Protein AF-A0A8S8YHM2-F1 (afdb_monomer_lite)

Structure (mmCIF, N/CA/C/O backbone):
data_AF-A0A8S8YHM2-F1
#
_entry.id   AF-A0A8S8YHM2-F1
#
loop_
_atom_site.group_PDB
_atom_site.id
_atom_site.type_symbol
_atom_site.label_atom_id
_atom_site.label_alt_id
_atom_site.label_comp_id
_atom_site.label_asym_id
_atom_site.label_entity_id
_atom_site.label_seq_id
_atom_site.pdbx_PDB_ins_code
_atom_site.Cartn_x
_atom_site.Cartn_y
_atom_site.Cartn_z
_atom_site.occupancy
_atom_site.B_iso_or_equiv
_atom_site.auth_seq_id
_atom_site.auth_comp_id
_atom_site.auth_asym_id
_atom_site.auth_atom_id
_atom_site.pdbx_PDB_model_num
ATOM 1 N N . MET A 1 1 ? -0.097 -3.665 17.069 1.00 86.00 1 MET A N 1
ATOM 2 C CA . MET A 1 1 ? -0.254 -2.218 17.354 1.00 86.00 1 MET A CA 1
ATOM 3 C C . MET A 1 1 ? -1.431 -1.996 18.306 1.00 86.00 1 MET A C 1
ATOM 5 O O . MET A 1 1 ? -2.368 -2.792 18.268 1.00 86.00 1 MET A O 1
ATOM 9 N N . ARG A 1 2 ? -1.401 -0.963 19.164 1.00 91.62 2 ARG A N 1
ATOM 10 C CA . ARG A 1 2 ? -2.527 -0.633 20.062 1.00 91.62 2 ARG A CA 1
ATOM 11 C C . ARG A 1 2 ? -3.674 0.010 19.282 1.00 91.62 2 ARG A C 1
ATOM 13 O O . ARG A 1 2 ? -3.443 0.889 18.454 1.00 91.62 2 ARG A O 1
ATOM 20 N N . HIS A 1 3 ? -4.895 -0.422 19.563 1.00 94.25 3 HIS A N 1
ATOM 21 C CA . HIS A 1 3 ? -6.119 0.131 19.001 1.00 94.25 3 HIS A CA 1
ATOM 22 C C . HIS A 1 3 ? -7.127 0.415 20.115 1.00 94.25 3 HIS A C 1
ATOM 24 O O . HIS A 1 3 ? -7.236 -0.356 21.065 1.00 94.25 3 HIS A O 1
ATOM 30 N N . LEU A 1 4 ? -7.895 1.489 19.970 1.00 95.25 4 LEU A N 1
ATOM 31 C CA . LEU A 1 4 ? -9.102 1.733 20.750 1.00 95.25 4 LEU A CA 1
ATOM 32 C C . LEU A 1 4 ? -10.276 1.033 20.074 1.00 95.25 4 LEU A C 1
ATOM 34 O O . LEU A 1 4 ? -10.593 1.347 18.927 1.00 95.25 4 LEU A O 1
ATOM 38 N N . SER A 1 5 ? -10.922 0.103 20.773 1.00 95.75 5 SER A N 1
ATOM 39 C CA . SER A 1 5 ? -12.189 -0.477 20.332 1.00 95.75 5 SER A CA 1
ATOM 40 C C . SER A 1 5 ? -13.314 0.449 20.764 1.00 95.75 5 SER A C 1
ATOM 42 O O . SER A 1 5 ? -13.529 0.640 21.959 1.00 95.75 5 SER A O 1
ATOM 44 N N . VAL A 1 6 ? -14.037 1.036 19.815 1.00 96.69 6 VAL A N 1
ATOM 45 C CA . VAL A 1 6 ? -15.061 2.059 20.073 1.00 96.69 6 VAL A CA 1
ATOM 46 C C . VAL A 1 6 ? -16.378 1.714 19.382 1.00 96.69 6 VAL A C 1
ATOM 48 O O . VAL A 1 6 ? -16.364 1.008 18.371 1.00 96.69 6 VAL A O 1
ATOM 51 N N . PRO A 1 7 ? -17.531 2.204 19.866 1.00 96.81 7 PRO A N 1
ATOM 52 C CA . PRO A 1 7 ? -18.792 2.056 19.151 1.00 96.81 7 PRO A CA 1
ATOM 53 C C . PRO A 1 7 ? -18.721 2.673 17.752 1.00 96.81 7 PRO A C 1
ATOM 55 O O . PRO A 1 7 ? -18.210 3.778 17.550 1.00 96.81 7 PRO A O 1
ATOM 58 N N . ARG A 1 8 ? -19.272 1.969 16.760 1.00 94.56 8 ARG A N 1
ATOM 59 C CA . ARG A 1 8 ? -19.199 2.385 15.351 1.00 94.56 8 ARG A CA 1
ATOM 60 C C . ARG A 1 8 ? -19.818 3.764 15.091 1.00 94.56 8 ARG A C 1
ATOM 62 O O . ARG A 1 8 ? -19.364 4.485 14.209 1.00 94.56 8 ARG A O 1
ATOM 69 N N . GLN A 1 9 ? -20.825 4.145 15.875 1.00 95.44 9 GLN A N 1
ATOM 70 C CA . GLN A 1 9 ? -21.495 5.447 15.771 1.00 95.44 9 GLN A CA 1
ATOM 71 C C . GLN A 1 9 ? -20.604 6.616 16.230 1.00 95.44 9 GLN A C 1
ATOM 73 O O . GLN A 1 9 ? -20.737 7.721 15.717 1.00 95.44 9 GLN A O 1
ATOM 78 N N . GLU A 1 10 ? -19.651 6.370 17.133 1.00 96.00 10 GLU A N 1
ATOM 79 C CA . GLU A 1 10 ? -18.775 7.397 17.722 1.00 96.00 10 GLU A CA 1
ATOM 80 C C . GLU A 1 10 ? -17.428 7.527 16.989 1.00 96.00 10 GLU A C 1
ATOM 82 O O . GLU A 1 10 ? -16.631 8.423 17.268 1.00 96.00 10 GLU A O 1
ATOM 87 N N . THR A 1 11 ? -17.162 6.654 16.011 1.00 94.75 11 THR A N 1
ATOM 88 C CA . THR A 1 11 ? -15.843 6.514 15.369 1.00 94.75 11 THR A CA 1
ATOM 89 C C . THR A 1 11 ? -15.300 7.833 14.807 1.00 94.75 11 THR A C 1
ATOM 91 O O . THR A 1 11 ? -14.130 8.147 15.009 1.00 94.75 11 THR A O 1
ATOM 94 N N . GLN A 1 12 ? -16.126 8.630 14.119 1.00 94.44 12 GLN A N 1
ATOM 95 C CA . GLN A 1 12 ? -15.680 9.892 13.501 1.00 94.44 12 GLN A CA 1
ATOM 96 C C . GLN A 1 12 ? -15.330 10.973 14.530 1.00 94.44 12 GLN A C 1
ATOM 98 O O . GLN A 1 12 ? -14.357 11.712 14.355 1.00 94.44 12 GLN A O 1
ATOM 103 N N . GLN A 1 13 ? -16.093 11.045 15.620 1.00 96.06 13 GLN A N 1
ATOM 104 C CA . GLN A 1 13 ? -15.834 11.982 16.709 1.00 96.06 13 GLN A CA 1
ATOM 105 C C . GLN A 1 13 ? -14.507 11.645 17.396 1.00 96.06 13 GLN A C 1
ATOM 107 O O . GLN A 1 13 ? -13.646 12.510 17.544 1.00 96.06 13 GLN A O 1
ATOM 112 N N . ILE A 1 14 ? -14.310 10.371 17.734 1.00 95.75 14 ILE A N 1
ATOM 113 C CA . ILE A 1 14 ? -13.102 9.890 18.411 1.00 95.75 14 ILE A CA 1
ATOM 114 C C . ILE A 1 14 ? -11.868 10.052 17.514 1.00 95.75 14 ILE A C 1
ATOM 116 O O . ILE A 1 14 ? -10.822 10.494 17.983 1.00 95.75 14 ILE A O 1
ATOM 120 N N . LEU A 1 15 ? -11.989 9.783 16.208 1.00 94.00 15 LEU A N 1
ATOM 121 C CA . LEU A 1 15 ? -10.921 10.061 15.240 1.00 94.00 15 LEU A CA 1
ATOM 122 C C . LEU A 1 15 ? -10.514 11.535 15.235 1.00 94.00 15 LEU A C 1
ATOM 124 O O . LEU A 1 15 ? -9.324 11.842 15.190 1.00 94.00 15 LEU A O 1
ATOM 128 N N . SER A 1 16 ? -11.490 12.442 15.271 1.00 93.00 16 SER A N 1
ATOM 129 C CA . SER A 1 16 ? -11.236 13.885 15.267 1.00 93.00 16 SER A CA 1
ATOM 130 C C . SER A 1 16 ? -10.482 14.317 16.524 1.00 93.00 16 SER A C 1
ATOM 132 O O . SER A 1 16 ? -9.521 15.080 16.428 1.00 93.00 16 SER A O 1
ATOM 134 N N . GLN A 1 17 ? -10.856 13.762 17.678 1.00 94.62 17 GLN A N 1
ATOM 135 C CA . GLN A 1 17 ? -10.179 14.013 18.945 1.00 94.62 17 GLN A CA 1
ATOM 136 C C . GLN A 1 17 ? -8.743 13.463 18.953 1.00 94.62 17 GLN A C 1
ATOM 138 O O . GLN A 1 17 ? -7.804 14.223 19.175 1.00 94.62 17 GLN A O 1
ATOM 143 N N . LEU A 1 18 ? -8.537 12.189 18.602 1.00 93.56 18 LEU A N 1
ATOM 144 C CA . LEU A 1 18 ? -7.193 11.592 18.542 1.00 93.56 18 LEU A CA 1
ATOM 145 C C . LEU A 1 18 ? -6.285 12.302 17.530 1.00 93.56 18 LEU A C 1
ATOM 147 O O . LEU A 1 18 ? -5.067 12.350 17.702 1.00 93.56 18 LEU A O 1
ATOM 151 N N . LYS A 1 19 ? -6.859 12.858 16.457 1.00 91.75 19 LYS A N 1
ATOM 152 C CA . LYS A 1 19 ? -6.119 13.675 15.493 1.00 91.75 19 LYS A CA 1
ATOM 153 C C . LYS A 1 19 ? -5.671 15.002 16.108 1.00 91.75 19 LYS A C 1
ATOM 155 O O . LYS A 1 19 ? -4.526 15.386 15.890 1.00 91.75 19 LYS A O 1
ATOM 160 N N . ALA A 1 20 ? -6.544 15.679 16.856 1.00 91.88 20 ALA A N 1
ATOM 161 C CA . ALA A 1 20 ? -6.216 16.922 17.558 1.00 91.88 20 ALA A CA 1
ATOM 162 C C . ALA A 1 20 ? -5.146 16.711 18.643 1.00 91.88 20 ALA A C 1
ATOM 164 O O . ALA A 1 20 ? -4.287 17.564 18.838 1.00 91.88 20 ALA A O 1
ATOM 165 N N . GLU A 1 21 ? -5.149 15.541 19.281 1.00 93.19 21 GLU A N 1
ATOM 166 C CA . GLU A 1 21 ? -4.162 15.121 20.286 1.00 93.19 21 GLU A CA 1
ATOM 167 C C . GLU A 1 21 ? -2.865 14.560 19.668 1.00 93.19 21 GLU A C 1
ATOM 169 O O . GLU A 1 21 ? -1.984 14.091 20.381 1.00 93.19 21 GLU A O 1
ATOM 174 N N . PHE A 1 22 ? -2.730 14.556 18.335 1.00 90.94 22 PHE A N 1
ATOM 175 C CA . PHE A 1 22 ? -1.614 13.928 17.609 1.00 90.94 22 PHE A CA 1
ATOM 176 C C . PHE A 1 22 ? -1.379 12.442 17.956 1.00 90.94 22 PHE A C 1
ATOM 178 O O . PHE A 1 22 ? -0.312 11.893 17.655 1.00 90.94 22 PHE A O 1
ATOM 185 N N . ALA A 1 23 ? -2.388 11.765 18.505 1.00 92.94 23 ALA A N 1
ATOM 186 C CA . ALA A 1 23 ? -2.345 10.392 19.001 1.00 92.94 23 ALA A CA 1
ATOM 187 C C . ALA A 1 23 ? -2.545 9.328 17.903 1.00 92.94 23 ALA A C 1
ATOM 189 O O . ALA A 1 23 ? -2.368 8.138 18.155 1.00 92.94 23 ALA A O 1
ATOM 190 N N . LEU A 1 24 ? -2.878 9.726 16.670 1.00 90.81 24 LEU A N 1
ATOM 191 C CA . LEU A 1 24 ? -3.002 8.809 15.529 1.00 90.81 24 LEU A CA 1
ATOM 192 C C . LEU A 1 24 ? -1.654 8.577 14.831 1.00 90.81 24 LEU A C 1
ATOM 194 O O . LEU A 1 24 ? -0.924 9.545 14.588 1.00 90.81 24 LEU A O 1
ATOM 198 N N . PRO A 1 25 ? -1.320 7.333 14.442 1.00 87.81 25 PRO A N 1
ATOM 199 C CA . PRO A 1 25 ? -0.157 7.062 13.599 1.00 87.81 25 PRO A CA 1
ATOM 200 C C . PRO A 1 25 ? -0.332 7.649 12.192 1.00 87.81 25 PRO A C 1
ATOM 202 O O . PRO A 1 25 ? -1.449 7.901 11.729 1.00 87.81 25 PRO A O 1
ATOM 205 N N . GLN A 1 26 ? 0.778 7.837 11.478 1.00 80.00 26 GLN A N 1
ATOM 206 C CA . GLN A 1 26 ? 0.723 8.255 10.079 1.00 80.00 26 GLN A CA 1
ATOM 207 C C . GLN A 1 26 ? -0.005 7.193 9.243 1.00 80.00 26 GLN A C 1
ATOM 209 O O . GLN A 1 26 ? 0.247 6.001 9.382 1.00 80.00 26 GLN A O 1
ATOM 214 N N . GLY A 1 27 ? -0.938 7.627 8.392 1.00 76.19 27 GLY A N 1
ATOM 215 C CA . GLY A 1 27 ? -1.708 6.712 7.547 1.00 76.19 27 GLY A CA 1
ATOM 216 C C . GLY A 1 27 ? -2.761 5.875 8.284 1.00 76.19 27 GLY A C 1
ATOM 217 O O . GLY A 1 27 ? -3.259 4.924 7.689 1.00 76.19 27 GLY A O 1
ATOM 218 N N . ALA A 1 28 ? -3.124 6.229 9.527 1.00 81.06 28 ALA A N 1
ATOM 219 C CA . ALA A 1 28 ? -4.129 5.536 10.338 1.00 81.06 28 ALA A CA 1
ATOM 220 C C . ALA A 1 28 ? -5.364 5.080 9.533 1.00 81.06 28 ALA A C 1
ATOM 222 O O . ALA A 1 28 ? -6.005 5.861 8.815 1.00 81.06 28 ALA A O 1
ATOM 223 N N . ARG A 1 29 ? -5.718 3.802 9.686 1.00 85.50 29 ARG A N 1
ATOM 224 C CA . ARG A 1 29 ? -6.920 3.182 9.124 1.00 85.50 29 ARG A CA 1
ATOM 225 C C . ARG A 1 29 ? -7.705 2.538 10.250 1.00 85.50 29 ARG A C 1
ATOM 227 O O . ARG A 1 29 ? -7.132 1.838 11.076 1.00 85.50 29 ARG A O 1
ATOM 234 N N . VAL A 1 30 ? -9.008 2.787 10.267 1.00 91.75 30 VAL A N 1
ATOM 235 C CA . VAL A 1 30 ? -9.917 2.099 11.181 1.00 91.75 30 VAL A CA 1
ATOM 236 C C . VAL A 1 30 ? -10.299 0.746 10.597 1.00 91.75 30 VAL A C 1
ATOM 238 O O . VAL A 1 30 ? -10.439 0.626 9.379 1.00 91.75 30 VAL A O 1
ATOM 241 N N . GLN A 1 31 ? -10.489 -0.255 11.449 1.00 91.94 31 GLN A N 1
ATOM 242 C CA . GLN A 1 31 ? -10.920 -1.591 11.033 1.00 91.94 31 GLN A CA 1
ATOM 243 C C . GLN A 1 31 ? -12.090 -2.081 11.890 1.00 91.94 31 GLN A C 1
ATOM 245 O O . GLN A 1 31 ? -12.198 -1.662 13.041 1.00 91.94 31 GLN A O 1
ATOM 250 N N . PRO A 1 32 ? -12.993 -2.928 11.371 1.00 92.38 32 PRO A N 1
ATOM 251 C CA . PRO A 1 32 ? -14.019 -3.558 12.198 1.00 92.38 32 PRO A CA 1
ATOM 252 C C . PRO A 1 32 ? -13.386 -4.336 13.356 1.00 92.38 32 PRO A C 1
ATOM 254 O O . PRO A 1 32 ? -12.317 -4.925 13.193 1.00 92.38 32 PRO A O 1
ATOM 257 N N . ASP A 1 33 ? -14.040 -4.348 14.514 1.00 91.12 33 ASP A N 1
ATOM 258 C CA . ASP A 1 33 ? -13.615 -5.218 15.609 1.00 91.12 33 ASP A CA 1
ATOM 259 C C . ASP A 1 33 ? -14.023 -6.671 15.282 1.00 91.12 33 ASP A C 1
ATOM 261 O O . ASP A 1 33 ? -15.210 -6.931 15.062 1.00 91.12 33 ASP A O 1
ATOM 265 N N . PRO A 1 34 ? -13.075 -7.626 15.215 1.00 87.75 34 PRO A N 1
ATOM 266 C CA . PRO A 1 34 ? -13.381 -9.016 14.881 1.00 87.75 34 PRO A CA 1
ATOM 267 C C . PRO A 1 34 ? -14.216 -9.720 15.960 1.00 87.75 34 PRO A C 1
ATOM 269 O O . PRO A 1 34 ? -14.845 -10.735 15.669 1.00 87.75 34 PRO A O 1
ATOM 272 N N . SER A 1 35 ? -14.233 -9.197 17.190 1.00 89.00 35 SER A N 1
ATOM 273 C CA . SER A 1 35 ? -15.009 -9.743 18.308 1.00 89.00 35 SER A CA 1
ATOM 274 C C . SER A 1 35 ? -16.405 -9.122 18.450 1.00 89.00 35 SER A C 1
ATOM 276 O O . SER A 1 35 ? -17.283 -9.737 19.053 1.00 89.00 35 SER A O 1
ATOM 278 N N . ASP A 1 36 ? -16.639 -7.938 17.869 1.00 91.81 36 ASP A N 1
ATOM 279 C CA . ASP A 1 36 ? -17.920 -7.230 17.951 1.00 91.81 36 ASP A CA 1
ATOM 280 C C . ASP A 1 36 ? -18.189 -6.376 16.698 1.00 91.81 36 ASP A C 1
ATOM 282 O O . ASP A 1 36 ? -17.626 -5.300 16.495 1.00 91.81 36 ASP A O 1
ATOM 286 N N . SER A 1 37 ? -19.154 -6.806 15.883 1.00 91.19 37 SER A N 1
ATOM 287 C CA . SER A 1 37 ? -19.529 -6.132 14.632 1.00 91.19 37 SER A CA 1
ATOM 288 C C . SER A 1 37 ? -20.114 -4.722 14.809 1.00 91.19 37 SER A C 1
ATOM 290 O O . SER A 1 37 ? -20.205 -3.960 13.836 1.00 91.19 37 SER A O 1
ATOM 292 N N . LYS A 1 38 ? -20.503 -4.338 16.032 1.00 94.94 38 LYS A N 1
ATOM 293 C CA . LYS A 1 38 ? -20.979 -2.987 16.371 1.00 94.94 38 LYS A CA 1
ATOM 294 C C . LYS A 1 38 ? -19.840 -2.039 16.747 1.00 94.94 38 LYS A C 1
ATOM 296 O O . LYS A 1 38 ? -20.097 -0.854 16.988 1.00 94.94 38 LYS A O 1
ATOM 301 N N . ARG A 1 39 ? -18.599 -2.527 16.783 1.00 96.38 39 ARG A N 1
ATOM 302 C CA . ARG A 1 39 ? -17.418 -1.768 17.192 1.00 96.38 39 ARG A CA 1
ATOM 303 C C . ARG A 1 39 ? -16.419 -1.605 16.057 1.00 96.38 39 ARG A C 1
ATOM 305 O O . ARG A 1 39 ? -16.474 -2.246 15.008 1.00 96.38 39 ARG A O 1
ATOM 312 N N . THR A 1 40 ? -15.530 -0.647 16.240 1.00 95.44 40 THR A N 1
ATOM 313 C CA . THR A 1 40 ? -14.485 -0.283 15.292 1.00 95.44 40 THR A CA 1
ATOM 314 C C . THR A 1 40 ? -13.202 -0.034 16.062 1.00 95.44 40 THR A C 1
ATOM 316 O O . THR A 1 40 ? -13.206 0.604 17.109 1.00 95.44 40 THR A O 1
ATOM 319 N N . LEU A 1 41 ? -12.104 -0.556 15.539 1.00 95.56 41 LEU A N 1
ATOM 320 C CA . LEU A 1 41 ? -10.765 -0.391 16.064 1.00 95.56 41 LEU A CA 1
ATOM 321 C C . LEU A 1 41 ? -10.122 0.833 15.416 1.00 95.56 41 LEU A C 1
ATOM 323 O O . LEU A 1 41 ? -9.974 0.891 14.193 1.00 95.56 41 LEU A O 1
ATOM 327 N N . ILE A 1 42 ? -9.718 1.799 16.236 1.00 94.56 42 ILE A N 1
ATOM 328 C CA . ILE A 1 42 ? -8.966 2.983 15.816 1.00 94.56 42 ILE A CA 1
ATOM 329 C C . ILE A 1 42 ? -7.519 2.829 16.301 1.00 94.56 42 ILE A C 1
ATOM 331 O O . ILE A 1 42 ? -7.317 2.691 17.506 1.00 94.56 42 ILE A O 1
ATOM 335 N N . PRO A 1 43 ? -6.504 2.845 15.421 1.00 93.31 43 PRO A N 1
ATOM 336 C CA . PRO A 1 43 ? -5.116 2.692 15.841 1.00 93.31 43 PRO A CA 1
ATOM 337 C C . PRO A 1 43 ? -4.642 3.920 16.621 1.00 93.31 43 PRO A C 1
ATOM 339 O O . PRO A 1 43 ? -4.935 5.056 16.247 1.00 93.31 43 PRO A O 1
ATOM 342 N N . VAL A 1 44 ? -3.858 3.686 17.671 1.00 92.75 44 VAL A N 1
ATOM 343 C CA . VAL A 1 44 ? -3.283 4.731 18.526 1.00 92.75 44 VAL A CA 1
ATOM 344 C C . VAL A 1 44 ? -1.766 4.564 18.566 1.00 92.75 44 VAL A C 1
ATOM 346 O O . VAL A 1 44 ? -1.257 3.441 18.623 1.00 92.75 44 VAL A O 1
ATOM 349 N N . LYS A 1 45 ? -1.031 5.679 18.502 1.00 90.75 45 LYS A N 1
ATOM 350 C CA . LYS A 1 45 ? 0.426 5.696 18.665 1.00 90.75 45 LYS A CA 1
ATOM 351 C C . LYS A 1 45 ? 0.814 5.110 20.017 1.00 90.75 45 LYS A C 1
ATOM 353 O O . LYS A 1 45 ? 0.166 5.346 21.034 1.00 90.75 45 LYS A O 1
ATOM 358 N N . GLU A 1 46 ? 1.910 4.368 20.030 1.00 84.88 46 GLU A N 1
ATOM 359 C CA . GLU A 1 46 ? 2.489 3.906 21.282 1.00 84.88 46 GLU A CA 1
ATOM 360 C C . GLU A 1 46 ? 3.015 5.102 22.090 1.00 84.88 46 GLU A C 1
ATOM 362 O O . GLU A 1 46 ? 3.626 6.009 21.530 1.00 84.88 46 GLU A O 1
ATOM 367 N N . GLY A 1 47 ? 2.706 5.134 23.389 1.00 83.50 47 GLY A N 1
ATOM 368 C CA . GLY A 1 47 ? 3.054 6.251 24.273 1.00 83.50 47 GLY A CA 1
ATOM 369 C C . GLY A 1 47 ? 2.170 7.497 24.144 1.00 83.50 47 GLY A C 1
ATOM 370 O O . GLY A 1 47 ? 2.426 8.470 24.843 1.00 83.50 47 GLY A O 1
ATOM 371 N N . ALA A 1 48 ? 1.137 7.496 23.292 1.00 86.81 48 ALA A N 1
ATOM 372 C CA . ALA A 1 48 ? 0.174 8.593 23.284 1.00 86.81 48 ALA A CA 1
ATOM 373 C C . ALA A 1 48 ? -0.640 8.598 24.583 1.00 86.81 48 ALA A C 1
ATOM 375 O O . ALA A 1 48 ? -1.207 7.576 24.970 1.00 86.81 48 ALA A O 1
ATOM 376 N N . GLU A 1 49 ? -0.722 9.759 25.224 1.00 86.00 49 GLU A N 1
ATOM 377 C CA . GLU A 1 49 ? -1.578 9.989 26.380 1.00 86.00 49 GLU A CA 1
ATOM 378 C C . GLU A 1 49 ? -2.872 10.641 25.894 1.00 86.00 49 GLU A C 1
ATOM 380 O O . GLU A 1 49 ? -2.868 11.741 25.349 1.00 86.00 49 GLU A O 1
ATOM 385 N N . SER A 1 50 ? -3.983 9.9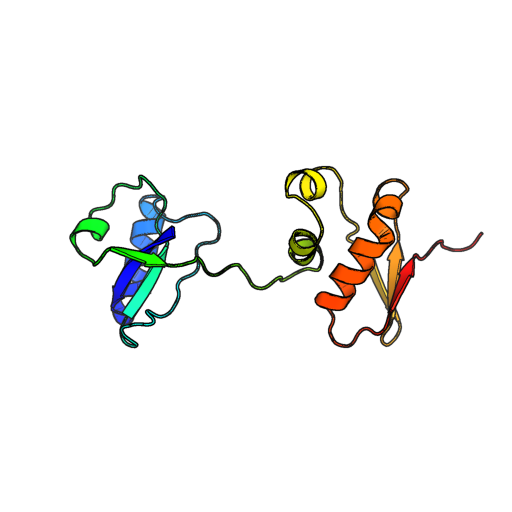24 26.039 1.00 86.69 50 SER A N 1
ATOM 386 C CA . SER A 1 50 ? -5.315 10.393 25.672 1.00 86.69 50 SER A CA 1
ATOM 387 C C . SER A 1 50 ? -6.301 9.914 26.720 1.00 86.69 50 SER A C 1
ATOM 389 O O . SER A 1 50 ? -6.280 8.742 27.103 1.00 86.69 50 SER A O 1
ATOM 391 N N . GLU A 1 51 ? -7.215 10.784 27.145 1.00 89.50 51 GLU A N 1
ATOM 392 C CA . GLU A 1 51 ? -8.308 10.388 28.040 1.00 89.50 51 GLU A CA 1
ATOM 393 C C . GLU A 1 51 ? -9.190 9.294 27.426 1.00 89.50 51 GLU A C 1
ATOM 395 O O . GLU A 1 51 ? -9.845 8.537 28.135 1.00 89.50 51 GLU A O 1
ATOM 400 N N . LEU A 1 52 ? -9.203 9.166 26.098 1.00 90.25 52 LEU A N 1
ATOM 401 C CA . LEU A 1 52 ? -9.967 8.131 25.410 1.00 90.25 52 LEU A CA 1
ATOM 402 C C . LEU A 1 52 ? -9.473 6.723 25.761 1.00 90.25 52 LEU A C 1
ATOM 404 O O . LEU A 1 52 ? -10.274 5.790 25.765 1.00 90.25 52 LEU A O 1
ATOM 408 N N . LEU A 1 53 ? -8.192 6.572 26.114 1.00 88.81 53 LEU A N 1
ATOM 409 C CA . LEU A 1 53 ? -7.597 5.288 26.496 1.00 88.81 53 LEU A CA 1
ATOM 410 C C . LEU A 1 53 ? -8.150 4.733 27.813 1.00 88.81 53 LEU A C 1
ATOM 412 O O . LEU A 1 53 ? -8.082 3.526 28.027 1.00 88.81 53 LEU A O 1
ATOM 416 N N . SER A 1 54 ? -8.696 5.583 28.688 1.00 90.31 54 SER A N 1
ATOM 417 C CA . SER A 1 54 ? -9.377 5.140 29.911 1.00 90.31 54 SER A CA 1
ATOM 418 C C . SER A 1 54 ? -10.884 4.953 29.715 1.00 90.31 54 SER A C 1
ATOM 420 O O . SER A 1 54 ? -11.516 4.227 30.480 1.00 90.31 54 SER A O 1
ATOM 422 N N . ARG A 1 55 ? -11.467 5.580 28.685 1.00 92.88 55 ARG A N 1
ATOM 423 C CA . ARG A 1 55 ? -12.909 5.523 28.388 1.00 92.88 55 ARG A CA 1
ATOM 424 C C . ARG A 1 55 ? -13.304 4.346 27.500 1.00 92.88 55 ARG A C 1
ATOM 426 O O . ARG A 1 55 ? -14.439 3.884 27.588 1.00 92.88 55 ARG A O 1
ATOM 433 N N . TYR A 1 56 ? -12.396 3.862 26.655 1.00 94.12 56 TYR A N 1
ATOM 434 C CA . TYR A 1 56 ? -12.668 2.769 25.724 1.00 94.12 56 TYR A CA 1
ATOM 435 C C . TYR A 1 56 ? -11.651 1.629 25.874 1.00 94.12 56 TYR A C 1
ATOM 437 O O . TYR A 1 56 ? -10.482 1.883 26.163 1.00 94.12 56 TYR A O 1
ATOM 445 N N . PRO A 1 57 ? -12.062 0.367 25.642 1.00 93.56 57 PRO A N 1
ATOM 446 C CA . PRO A 1 57 ? -11.153 -0.772 25.671 1.00 93.56 57 PRO A CA 1
ATOM 447 C C . PRO A 1 57 ? -9.982 -0.615 24.698 1.00 93.56 57 PRO A C 1
ATOM 449 O O . PRO A 1 57 ? -10.174 -0.308 23.517 1.00 93.56 57 PRO A O 1
ATOM 452 N N . VAL A 1 58 ? -8.775 -0.898 25.187 1.00 93.75 58 VAL A N 1
ATOM 453 C CA . VAL A 1 58 ? -7.561 -0.977 24.371 1.00 93.75 58 VAL A CA 1
ATOM 454 C C . VAL A 1 58 ? -7.316 -2.431 23.992 1.00 93.75 58 VAL A C 1
ATOM 456 O O . VAL A 1 58 ? -7.222 -3.299 24.857 1.00 93.75 58 VAL A O 1
ATOM 459 N N . VAL A 1 59 ? -7.180 -2.692 22.697 1.00 93.06 59 VAL A N 1
ATOM 460 C CA . VAL A 1 59 ? -6.890 -4.021 22.153 1.00 93.06 59 VAL A CA 1
ATOM 461 C C . VAL A 1 59 ? -5.634 -3.986 21.293 1.00 93.06 59 VAL A C 1
ATOM 463 O O . VAL A 1 59 ? -5.274 -2.960 20.709 1.00 93.06 59 VAL A O 1
ATOM 466 N N . HIS A 1 60 ? -4.955 -5.124 21.199 1.00 90.69 60 HIS A N 1
ATOM 467 C CA . HIS A 1 60 ? -3.843 -5.299 20.275 1.00 90.69 60 HIS A CA 1
ATOM 468 C C . HIS A 1 60 ? -4.352 -5.965 19.003 1.00 90.69 60 HIS A C 1
ATOM 470 O O . HIS A 1 60 ? -4.926 -7.047 19.049 1.00 90.69 60 HIS A O 1
ATOM 476 N N . ALA A 1 61 ? -4.122 -5.310 17.871 1.00 86.00 61 ALA A N 1
ATOM 477 C CA . ALA A 1 61 ? -4.426 -5.855 16.557 1.00 86.00 61 ALA A CA 1
ATOM 478 C C . ALA A 1 61 ? -3.302 -5.511 15.578 1.00 86.00 61 ALA A C 1
ATOM 480 O O . ALA A 1 61 ? -2.529 -4.560 15.792 1.00 86.00 61 ALA A O 1
ATOM 481 N N . GLU A 1 62 ? -3.196 -6.298 14.514 1.00 83.06 62 GLU A N 1
ATOM 482 C CA . GLU A 1 62 ? -2.366 -5.927 13.377 1.00 83.06 62 GLU A CA 1
ATOM 483 C C . GLU A 1 62 ? -2.976 -4.696 12.695 1.00 83.06 62 GLU A C 1
ATOM 485 O O . GLU A 1 62 ? -4.203 -4.605 12.571 1.00 83.06 62 GLU A O 1
ATOM 490 N N . PRO A 1 63 ? -2.155 -3.696 12.338 1.00 74.06 63 PRO A N 1
ATOM 491 C CA . PRO A 1 63 ? -2.646 -2.551 11.594 1.00 74.06 63 PRO A CA 1
ATOM 492 C C . PRO A 1 63 ? -3.066 -2.997 10.193 1.00 74.06 63 PRO A C 1
ATOM 494 O O . PRO A 1 63 ? -2.368 -3.788 9.560 1.00 74.06 63 PRO A O 1
ATOM 497 N N . LEU A 1 64 ? -4.158 -2.430 9.671 1.00 75.44 64 LEU A N 1
ATOM 498 C CA . LEU A 1 64 ? -4.431 -2.532 8.240 1.00 75.44 64 LEU A CA 1
ATOM 499 C C . LEU A 1 64 ? -3.289 -1.856 7.487 1.00 75.44 64 LEU A C 1
ATOM 501 O O . LEU A 1 64 ? -3.165 -0.626 7.499 1.00 75.44 64 LEU A O 1
ATOM 505 N N . THR A 1 65 ? -2.470 -2.654 6.813 1.00 64.19 65 THR A N 1
ATOM 506 C CA . THR A 1 65 ? -1.562 -2.136 5.801 1.00 64.19 65 THR A CA 1
ATOM 507 C C . THR A 1 65 ? -2.404 -1.528 4.678 1.00 64.19 65 THR A C 1
ATOM 509 O O . THR A 1 65 ? -3.441 -2.084 4.293 1.00 64.19 65 THR A O 1
ATOM 512 N N . PRO A 1 66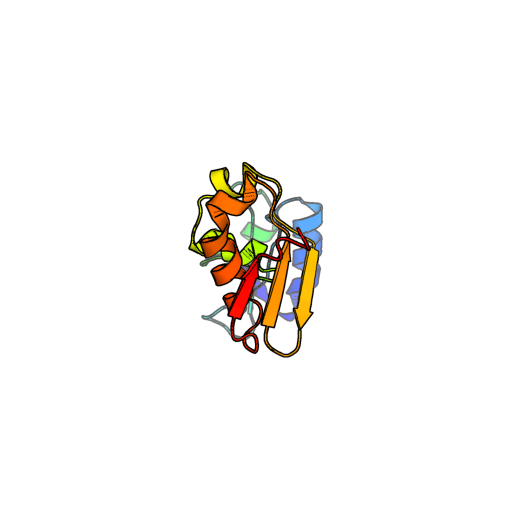 ? -2.043 -0.335 4.173 1.00 63.28 66 PRO A N 1
ATOM 513 C CA . PRO A 1 66 ? -2.724 0.209 3.013 1.00 63.28 66 PRO A CA 1
ATOM 514 C C . PRO A 1 66 ? -2.622 -0.808 1.878 1.00 63.28 66 PRO A C 1
ATOM 516 O O . PRO A 1 66 ? -1.537 -1.304 1.587 1.00 63.28 66 PRO A O 1
ATOM 519 N N . SER A 1 67 ? -3.747 -1.105 1.225 1.00 62.00 67 SER A N 1
ATOM 520 C CA . SER A 1 67 ? -3.695 -1.816 -0.048 1.00 62.00 67 SER A CA 1
ATOM 521 C C . SER A 1 67 ? -2.766 -1.029 -0.978 1.00 62.00 67 SER A C 1
ATOM 523 O O . SER A 1 67 ? -2.964 0.190 -1.092 1.00 62.00 67 SER A O 1
ATOM 525 N N . PRO A 1 68 ? -1.766 -1.674 -1.602 1.00 65.75 68 PRO A N 1
ATOM 526 C CA . PRO A 1 68 ? -0.873 -1.016 -2.545 1.00 65.75 68 PRO A CA 1
ATOM 527 C C . PRO A 1 68 ? -1.676 -0.215 -3.579 1.00 65.75 68 PRO A C 1
ATOM 529 O O . PRO A 1 68 ? -2.571 -0.752 -4.232 1.00 65.75 68 PRO A O 1
ATOM 532 N N . ARG A 1 69 ? -1.432 1.097 -3.677 1.00 74.00 69 ARG A N 1
ATOM 533 C CA . ARG A 1 69 ? -2.125 1.999 -4.618 1.00 74.00 69 ARG A CA 1
ATOM 534 C C . ARG A 1 69 ? -1.317 2.215 -5.888 1.00 74.00 69 ARG A C 1
ATOM 536 O O . ARG A 1 69 ? -1.876 2.557 -6.928 1.00 74.00 69 ARG A O 1
ATOM 543 N N . THR A 1 70 ? -0.009 2.042 -5.783 1.00 86.75 70 THR A N 1
ATOM 544 C CA . THR A 1 70 ? 0.970 2.207 -6.848 1.00 86.75 70 THR A CA 1
ATOM 545 C C . THR A 1 70 ? 1.894 0.995 -6.880 1.00 86.75 70 THR A C 1
ATOM 547 O O . THR A 1 70 ? 2.056 0.308 -5.874 1.00 86.75 70 THR A O 1
ATOM 550 N N . TYR A 1 71 ? 2.565 0.755 -8.006 1.00 91.94 71 TYR A N 1
ATOM 551 C CA . TYR A 1 71 ? 3.570 -0.303 -8.117 1.00 91.94 71 TYR A CA 1
ATOM 552 C C . TYR A 1 71 ? 4.674 -0.089 -7.078 1.00 91.94 71 TYR A C 1
ATOM 554 O O . TYR A 1 71 ? 5.240 -1.040 -6.556 1.00 91.94 71 TYR A O 1
ATOM 562 N N . ARG A 1 72 ? 4.939 1.173 -6.716 1.00 91.25 72 ARG A N 1
ATOM 563 C CA . ARG A 1 72 ? 5.936 1.522 -5.711 1.00 91.25 72 ARG A CA 1
ATOM 564 C C . ARG A 1 72 ? 5.592 0.952 -4.333 1.00 91.25 72 ARG A C 1
ATOM 566 O O . ARG A 1 72 ? 6.492 0.522 -3.623 1.00 91.25 72 ARG A O 1
ATOM 573 N N . ASP A 1 73 ? 4.308 0.873 -3.990 1.00 89.06 73 ASP A N 1
ATOM 574 C CA . ASP A 1 73 ? 3.857 0.242 -2.745 1.00 89.06 73 ASP A CA 1
ATOM 575 C C . ASP A 1 73 ? 4.124 -1.277 -2.753 1.00 89.06 73 ASP A C 1
ATOM 577 O O . ASP A 1 73 ? 4.418 -1.865 -1.711 1.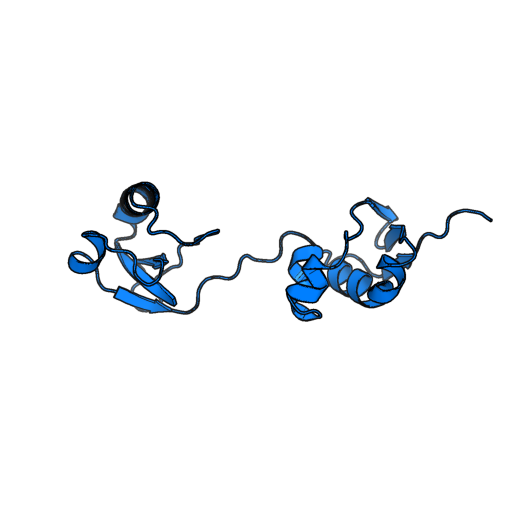00 89.06 73 ASP A O 1
ATOM 581 N N . HIS A 1 74 ? 4.100 -1.908 -3.934 1.00 92.38 74 HIS A N 1
ATOM 582 C CA . HIS A 1 74 ? 4.444 -3.323 -4.107 1.00 92.38 74 HIS A CA 1
ATOM 583 C C . HIS A 1 74 ? 5.949 -3.609 -3.983 1.00 92.38 74 HIS A C 1
ATOM 585 O O . HIS A 1 74 ? 6.316 -4.755 -3.734 1.00 92.38 74 HIS A O 1
ATOM 591 N N . LEU A 1 75 ? 6.830 -2.604 -4.080 1.00 93.88 75 LEU A N 1
ATOM 592 C CA . LEU A 1 75 ? 8.281 -2.810 -3.939 1.00 93.88 75 LEU A CA 1
ATOM 593 C C . LEU A 1 75 ? 8.671 -3.358 -2.563 1.00 93.88 75 LEU A C 1
ATOM 595 O O . LEU A 1 75 ? 9.638 -4.105 -2.463 1.00 93.88 75 LEU A O 1
ATOM 599 N N . SER A 1 76 ? 7.887 -3.050 -1.525 1.00 91.06 76 SER A N 1
ATOM 600 C CA . SER A 1 76 ? 8.066 -3.580 -0.164 1.00 91.06 76 SER A CA 1
ATOM 601 C C . SER A 1 76 ? 7.981 -5.110 -0.078 1.00 91.06 76 SER A C 1
ATOM 603 O O . SER A 1 76 ? 8.432 -5.701 0.897 1.00 91.06 76 SER A O 1
ATOM 605 N N . SER A 1 77 ? 7.436 -5.770 -1.108 1.00 91.88 77 SER A N 1
ATOM 606 C CA . SER A 1 77 ? 7.422 -7.236 -1.210 1.00 91.88 77 SER A CA 1
ATOM 607 C C . SER A 1 77 ? 8.770 -7.824 -1.648 1.00 91.88 77 SER A C 1
ATOM 609 O O . SER A 1 77 ? 8.975 -9.026 -1.512 1.00 91.88 77 SER A O 1
ATOM 611 N N . PHE A 1 78 ? 9.678 -6.996 -2.175 1.00 94.62 78 PHE A N 1
ATOM 612 C CA . PHE A 1 78 ? 10.943 -7.421 -2.786 1.00 94.62 78 PHE A CA 1
ATOM 613 C C . PHE A 1 78 ? 12.174 -6.749 -2.171 1.00 94.62 78 PHE A C 1
ATOM 615 O O . PHE A 1 78 ? 13.268 -7.297 -2.253 1.00 94.62 78 PHE A O 1
ATOM 622 N N . LEU A 1 79 ? 12.007 -5.558 -1.592 1.00 94.50 79 LEU A N 1
ATOM 623 C CA . LEU A 1 79 ? 13.094 -4.680 -1.167 1.00 94.50 79 LEU A CA 1
ATOM 624 C C . LEU A 1 79 ? 12.873 -4.163 0.250 1.00 94.50 79 LEU A C 1
ATOM 626 O O . LEU A 1 79 ? 11.739 -3.965 0.689 1.00 94.50 79 LEU A O 1
ATOM 630 N N . SER A 1 80 ? 13.973 -3.874 0.943 1.00 93.31 80 SER A N 1
ATOM 631 C CA . SER A 1 80 ? 13.928 -3.176 2.226 1.00 93.31 80 SER A CA 1
ATOM 632 C C . SER A 1 80 ? 13.565 -1.695 2.059 1.00 93.31 80 SER A C 1
ATOM 634 O O . SER A 1 80 ? 13.854 -1.075 1.032 1.00 93.31 80 SER A O 1
ATOM 636 N N . ASP A 1 81 ? 13.021 -1.076 3.112 1.00 88.06 81 ASP A N 1
ATOM 637 C CA . ASP A 1 81 ? 12.711 0.365 3.125 1.00 88.06 81 ASP A CA 1
ATOM 638 C C . ASP A 1 81 ? 13.931 1.234 2.778 1.00 88.06 81 ASP A C 1
ATOM 640 O O . ASP A 1 81 ? 13.808 2.275 2.128 1.00 88.06 81 ASP A O 1
ATOM 644 N N . ARG A 1 82 ? 15.132 0.786 3.171 1.00 91.88 82 ARG A N 1
ATOM 645 C CA . ARG A 1 82 ? 16.392 1.471 2.860 1.00 91.88 82 ARG A CA 1
ATOM 646 C C . ARG A 1 82 ? 16.682 1.471 1.361 1.00 91.88 82 ARG A C 1
ATOM 648 O O . ARG A 1 82 ? 17.102 2.497 0.835 1.00 91.88 82 ARG A O 1
ATOM 655 N N . GLU A 1 83 ? 16.468 0.349 0.681 1.00 93.50 83 GLU A N 1
ATOM 656 C CA . GLU A 1 83 ? 16.657 0.238 -0.770 1.00 93.50 83 GLU A CA 1
ATOM 657 C C . GLU A 1 83 ? 15.605 1.059 -1.519 1.00 93.50 83 GLU A C 1
ATOM 659 O O . GLU A 1 83 ? 15.948 1.823 -2.421 1.00 93.50 83 GLU A O 1
ATOM 664 N N . ILE A 1 84 ? 14.343 1.012 -1.082 1.00 93.12 84 ILE A N 1
ATOM 665 C CA . ILE A 1 84 ? 13.254 1.814 -1.664 1.00 93.12 84 ILE A CA 1
ATOM 666 C C . ILE A 1 84 ? 13.534 3.320 -1.533 1.00 93.12 84 ILE A C 1
ATOM 668 O O . ILE A 1 84 ? 13.207 4.094 -2.437 1.00 93.12 84 ILE A O 1
ATOM 672 N N . ALA A 1 85 ? 14.163 3.752 -0.440 1.00 92.19 85 ALA A N 1
ATOM 673 C CA . ALA A 1 85 ? 14.565 5.142 -0.237 1.00 92.19 85 ALA A CA 1
ATOM 674 C C . ALA A 1 85 ? 15.863 5.534 -0.972 1.00 92.19 85 ALA A C 1
ATOM 676 O O . ALA A 1 85 ? 16.172 6.721 -1.056 1.00 92.19 85 ALA A O 1
ATOM 677 N N . SER A 1 86 ? 16.632 4.570 -1.491 1.00 92.12 86 SER A N 1
ATOM 678 C CA . SER A 1 86 ? 17.982 4.813 -2.022 1.00 92.12 86 SER A CA 1
ATOM 679 C C 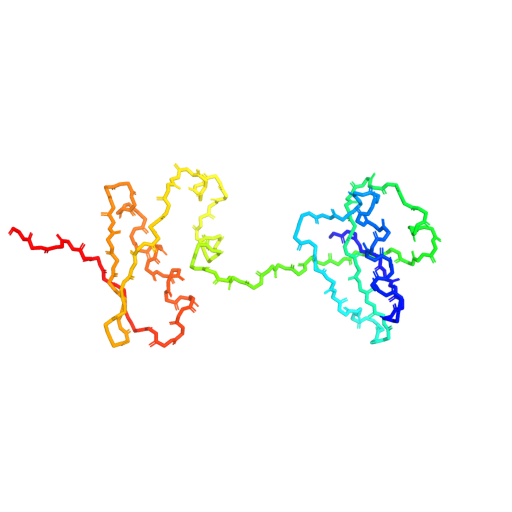. SER A 1 86 ? 18.019 5.419 -3.428 1.00 92.12 86 SER A C 1
ATOM 681 O O . SER A 1 86 ? 19.024 6.028 -3.801 1.00 92.12 86 SER A O 1
ATOM 683 N N . ILE A 1 87 ? 16.939 5.275 -4.203 1.00 93.31 87 ILE A N 1
ATOM 684 C CA . ILE A 1 87 ? 16.849 5.776 -5.578 1.00 93.31 87 ILE A CA 1
ATOM 685 C C . ILE A 1 87 ? 15.504 6.443 -5.872 1.00 93.31 87 ILE A C 1
ATOM 687 O O . ILE A 1 87 ? 14.489 6.229 -5.201 1.00 93.31 87 ILE A O 1
ATOM 691 N N . GLU A 1 88 ? 15.491 7.243 -6.935 1.00 93.75 88 GLU A N 1
ATOM 692 C CA . GLU A 1 88 ? 14.257 7.718 -7.544 1.00 93.75 88 GLU A CA 1
ATOM 693 C C . GLU A 1 88 ? 13.697 6.636 -8.475 1.00 93.75 88 GLU A C 1
ATOM 695 O O . GLU A 1 88 ? 14.373 6.181 -9.396 1.00 93.75 88 GLU A O 1
ATOM 700 N N . TRP A 1 89 ? 12.459 6.211 -8.222 1.00 95.25 89 TRP A N 1
ATOM 701 C CA . TRP A 1 89 ? 11.812 5.142 -8.983 1.00 95.25 89 TRP A CA 1
ATOM 702 C C . TRP A 1 89 ? 11.075 5.703 -10.201 1.00 95.25 89 TRP A C 1
ATOM 704 O O . TRP A 1 89 ? 10.503 6.796 -10.110 1.00 95.25 89 TRP A O 1
ATOM 714 N N . PRO A 1 90 ? 11.033 4.964 -11.324 1.00 94.50 90 PRO A N 1
ATOM 715 C CA . PRO A 1 90 ? 10.491 5.470 -12.577 1.00 94.50 90 PRO A CA 1
ATOM 716 C C . PRO A 1 90 ? 8.998 5.786 -12.463 1.00 94.50 90 PRO A C 1
ATOM 718 O O . PRO A 1 90 ? 8.185 4.970 -12.037 1.00 94.50 90 PRO A O 1
ATOM 721 N N . THR A 1 91 ? 8.602 6.982 -12.873 1.00 90.50 91 THR A N 1
ATOM 722 C CA . THR A 1 91 ? 7.191 7.400 -12.840 1.00 90.50 91 THR A 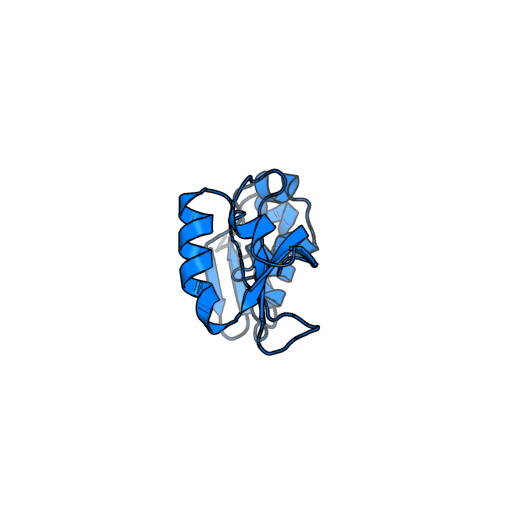CA 1
ATOM 723 C C . THR A 1 91 ? 6.524 7.312 -14.207 1.00 90.50 91 THR A C 1
ATOM 725 O O . THR A 1 91 ? 5.308 7.142 -14.288 1.00 90.50 91 THR A O 1
ATOM 728 N N . ARG A 1 92 ? 7.306 7.393 -15.290 1.00 87.62 92 ARG A N 1
ATOM 729 C CA . ARG A 1 92 ? 6.798 7.378 -16.665 1.00 87.62 92 ARG A CA 1
ATOM 730 C C . ARG A 1 92 ? 6.781 5.967 -17.231 1.00 87.62 92 ARG A C 1
ATOM 732 O O . ARG A 1 92 ? 7.825 5.333 -17.360 1.00 87.62 92 ARG A O 1
ATOM 739 N N . HIS A 1 93 ? 5.596 5.533 -17.620 1.00 93.56 93 HIS A N 1
ATOM 740 C CA . HIS A 1 93 ? 5.357 4.317 -18.377 1.00 93.56 93 HIS A CA 1
ATOM 741 C C . HIS A 1 93 ? 4.160 4.540 -19.304 1.00 93.56 93 HIS A C 1
ATOM 743 O O . HIS A 1 93 ? 3.341 5.432 -19.069 1.00 93.56 93 HIS A O 1
ATOM 749 N N . GLU A 1 94 ? 4.070 3.735 -20.351 1.00 95.12 94 GLU A N 1
ATOM 750 C CA . GLU A 1 94 ? 2.999 3.781 -21.341 1.00 95.12 94 GLU A CA 1
ATOM 751 C C . GLU A 1 94 ? 2.326 2.414 -21.439 1.00 95.12 94 GLU A C 1
ATOM 753 O O . GLU A 1 94 ? 2.982 1.378 -21.325 1.00 95.12 94 GLU A O 1
ATOM 758 N N . PHE A 1 95 ? 1.012 2.410 -21.662 1.00 95.75 95 PHE A N 1
ATOM 759 C CA . PHE A 1 95 ? 0.262 1.191 -21.949 1.00 95.75 95 PHE A CA 1
ATOM 760 C C . PHE A 1 95 ? 0.137 0.998 -23.460 1.00 95.75 95 PHE A C 1
ATOM 762 O O . PHE A 1 95 ? -0.333 1.891 -24.167 1.00 95.75 95 PHE A O 1
ATOM 769 N N . VAL A 1 96 ? 0.493 -0.192 -23.943 1.00 95.50 96 VAL A N 1
ATOM 770 C CA . VAL A 1 96 ? 0.298 -0.623 -25.333 1.00 95.50 96 VAL A CA 1
ATOM 771 C C . VAL A 1 96 ? -0.514 -1.913 -25.316 1.00 95.50 96 VAL A C 1
ATOM 773 O O . VAL A 1 96 ? 0.024 -3.005 -25.156 1.00 95.50 96 VAL A O 1
ATOM 776 N N . GLY A 1 97 ? -1.838 -1.786 -25.435 1.00 95.62 97 GLY A N 1
ATOM 777 C CA . GLY A 1 97 ? -2.747 -2.917 -25.241 1.00 95.62 97 GLY A CA 1
ATOM 778 C C . GLY A 1 97 ? -2.695 -3.425 -23.798 1.00 95.62 97 GLY A C 1
ATOM 779 O O . GLY A 1 97 ? -2.997 -2.676 -22.871 1.00 95.62 97 GLY A O 1
ATOM 780 N N . ASP A 1 98 ? -2.314 -4.688 -23.615 1.00 96.75 98 ASP A N 1
ATOM 781 C CA . ASP A 1 98 ? -2.081 -5.320 -22.311 1.00 96.75 98 ASP A CA 1
ATOM 782 C C . ASP A 1 98 ? -0.592 -5.378 -21.924 1.00 96.75 98 ASP A C 1
ATOM 784 O O . ASP A 1 98 ? -0.200 -6.149 -21.047 1.00 96.75 98 ASP A O 1
ATOM 788 N N . LEU A 1 99 ? 0.245 -4.552 -22.554 1.00 97.75 99 LEU A N 1
ATOM 789 C CA . LEU A 1 99 ? 1.666 -4.414 -22.247 1.00 97.75 99 LEU A CA 1
ATOM 790 C C . LEU A 1 99 ? 1.954 -3.061 -21.597 1.00 97.75 99 LEU A C 1
ATOM 792 O O . LEU A 1 99 ? 1.299 -2.063 -21.902 1.00 97.75 99 LEU A O 1
ATOM 796 N N . ILE A 1 100 ? 2.979 -3.021 -20.747 1.00 97.75 100 ILE A N 1
ATOM 797 C CA . ILE A 1 100 ? 3.558 -1.777 -20.230 1.00 97.75 100 ILE A CA 1
ATOM 798 C C . ILE A 1 100 ? 4.947 -1.582 -20.840 1.00 97.75 100 ILE A C 1
ATOM 800 O O . ILE A 1 100 ? 5.771 -2.496 -20.821 1.00 97.75 100 ILE A O 1
ATOM 804 N N . LEU A 1 101 ? 5.220 -0.379 -21.338 1.00 97.31 101 LEU A N 1
ATOM 805 C CA . LEU A 1 101 ? 6.552 0.074 -21.733 1.00 97.31 101 LEU A CA 1
ATOM 806 C C . LEU A 1 101 ? 7.068 1.077 -20.702 1.00 97.31 101 LEU A C 1
ATOM 808 O O . LEU A 1 101 ? 6.381 2.050 -20.390 1.00 97.31 101 LEU A O 1
ATOM 812 N N . ILE A 1 102 ? 8.271 0.861 -20.173 1.00 96.69 102 ILE A N 1
ATOM 813 C CA . ILE A 1 102 ? 8.871 1.722 -19.147 1.00 96.69 102 ILE A CA 1
ATOM 814 C C . ILE A 1 102 ? 10.265 2.192 -19.549 1.00 96.69 102 ILE A C 1
ATOM 816 O O . ILE A 1 102 ? 11.072 1.418 -20.056 1.00 96.69 102 ILE A O 1
ATOM 820 N N . LYS A 1 103 ? 10.574 3.463 -19.283 1.00 94.38 103 LYS A N 1
ATOM 821 C CA . LYS A 1 103 ? 11.926 4.008 -19.459 1.00 94.38 103 LYS A CA 1
ATOM 822 C C . LYS A 1 103 ? 12.682 3.948 -18.142 1.00 94.38 103 LYS A C 1
ATOM 824 O O . LYS A 1 103 ? 12.186 4.450 -17.136 1.00 94.38 103 LYS A O 1
ATOM 829 N N . LEU A 1 104 ? 13.879 3.367 -18.180 1.00 94.75 104 LEU A N 1
ATOM 830 C CA . LEU A 1 104 ? 14.754 3.215 -17.020 1.00 94.75 104 LEU A CA 1
ATOM 831 C C . LEU A 1 104 ? 16.074 3.956 -17.241 1.00 94.75 104 LEU A C 1
ATOM 833 O O . LEU A 1 104 ? 16.719 3.818 -18.288 1.00 94.75 104 LEU A O 1
ATOM 837 N N . ASP A 1 105 ? 16.509 4.705 -16.233 1.00 93.19 105 ASP A N 1
ATOM 838 C CA . ASP A 1 105 ? 17.890 5.177 -16.165 1.00 93.19 105 ASP A CA 1
ATOM 839 C C . ASP A 1 105 ? 18.863 4.048 -15.767 1.00 93.19 105 ASP A C 1
ATOM 841 O O . ASP A 1 105 ? 18.475 2.896 -15.556 1.00 93.19 105 ASP A O 1
ATOM 845 N N . SER A 1 106 ? 20.161 4.356 -15.712 1.00 92.06 106 SER A N 1
ATOM 846 C CA . SER A 1 106 ? 21.195 3.366 -15.392 1.00 92.06 106 SER A CA 1
ATOM 847 C C . SER A 1 106 ? 21.043 2.742 -14.006 1.00 92.06 106 SER A C 1
ATOM 849 O O . SER A 1 106 ? 21.241 1.537 -13.890 1.00 92.06 106 SER A O 1
ATOM 851 N N . LYS A 1 107 ? 20.660 3.521 -12.988 1.00 93.50 107 LYS A N 1
ATOM 852 C CA . LYS A 1 107 ? 20.480 3.029 -11.615 1.00 93.50 107 LYS A CA 1
ATOM 853 C C . LYS A 1 107 ? 19.195 2.220 -11.487 1.00 93.50 107 LYS A C 1
ATOM 855 O O . LYS A 1 107 ? 19.173 1.182 -10.842 1.00 93.50 107 LYS A O 1
ATOM 860 N N . GLN A 1 108 ? 18.122 2.671 -12.130 1.00 95.12 108 GLN A N 1
ATOM 861 C CA . GLN A 1 108 ? 16.833 1.981 -12.133 1.00 95.12 108 GLN A CA 1
ATOM 862 C C . GLN A 1 108 ? 16.905 0.633 -12.856 1.00 95.12 108 GLN A C 1
ATOM 864 O O . GLN A 1 108 ? 16.213 -0.305 -12.466 1.00 95.12 108 GLN A O 1
ATOM 869 N N . ARG A 1 109 ? 17.757 0.511 -13.884 1.00 94.56 109 ARG A N 1
ATOM 870 C CA . ARG A 1 109 ? 17.942 -0.734 -14.643 1.00 94.56 109 ARG A CA 1
ATOM 871 C C . ARG A 1 109 ? 18.442 -1.893 -13.776 1.00 94.56 109 ARG A C 1
ATOM 873 O O . ARG A 1 109 ? 18.081 -3.030 -14.060 1.00 94.56 109 ARG A O 1
ATOM 880 N N . GLU A 1 110 ? 19.183 -1.617 -12.700 1.00 95.25 110 GLU A N 1
ATOM 881 C CA . GLU A 1 110 ? 19.598 -2.628 -11.710 1.00 95.25 110 GLU A CA 1
ATOM 882 C C . GLU A 1 110 ? 18.395 -3.292 -11.014 1.00 95.25 110 GLU A C 1
ATOM 884 O O . GLU A 1 110 ? 18.463 -4.457 -10.637 1.00 95.25 110 GLU A O 1
ATOM 889 N N . TYR A 1 111 ? 17.264 -2.584 -10.926 1.00 96.81 111 TYR A N 1
ATOM 890 C CA . TYR A 1 111 ? 16.010 -3.060 -10.336 1.00 96.81 111 TYR A CA 1
ATOM 891 C C . TYR A 1 111 ? 14.948 -3.411 -11.389 1.00 96.81 111 TYR A C 1
ATOM 893 O O . TYR A 1 111 ? 13.776 -3.573 -11.047 1.00 96.81 111 TYR A O 1
ATOM 901 N N . GLY A 1 112 ? 15.317 -3.513 -12.673 1.00 95.94 112 GLY A N 1
ATOM 902 C CA . GLY A 1 112 ? 14.363 -3.622 -13.783 1.00 95.94 112 GLY A CA 1
ATOM 903 C C . GLY A 1 112 ? 13.375 -4.784 -13.645 1.00 95.94 112 GLY A C 1
ATOM 904 O O . GLY A 1 112 ? 12.182 -4.611 -13.890 1.00 95.94 112 GLY A O 1
ATOM 905 N N . GLU A 1 113 ? 13.847 -5.944 -13.183 1.00 96.81 113 GLU A N 1
ATOM 906 C CA . GLU A 1 113 ? 12.990 -7.109 -12.946 1.00 96.81 113 GLU A CA 1
ATOM 907 C C . GLU A 1 113 ? 11.986 -6.866 -11.807 1.00 96.81 113 GLU A C 1
ATOM 909 O O . GLU A 1 113 ? 10.791 -7.103 -11.979 1.00 96.81 113 GLU A O 1
ATOM 914 N N . ILE A 1 114 ? 12.445 -6.312 -10.680 1.00 97.75 114 ILE A N 1
ATOM 915 C CA . ILE A 1 114 ? 11.598 -5.980 -9.524 1.00 97.75 114 ILE A CA 1
ATOM 916 C C . ILE A 1 114 ? 10.543 -4.937 -9.905 1.00 97.75 114 ILE A C 1
ATOM 918 O O . ILE A 1 114 ? 9.374 -5.074 -9.544 1.00 97.75 114 ILE A O 1
ATOM 922 N N . ILE A 1 115 ? 10.927 -3.914 -10.674 1.00 97.12 115 ILE A N 1
ATOM 923 C CA . ILE A 1 115 ? 10.000 -2.894 -11.180 1.00 97.12 115 ILE A CA 1
ATOM 924 C C . ILE A 1 115 ? 8.925 -3.548 -12.055 1.00 97.12 115 ILE A C 1
ATOM 926 O O . ILE A 1 115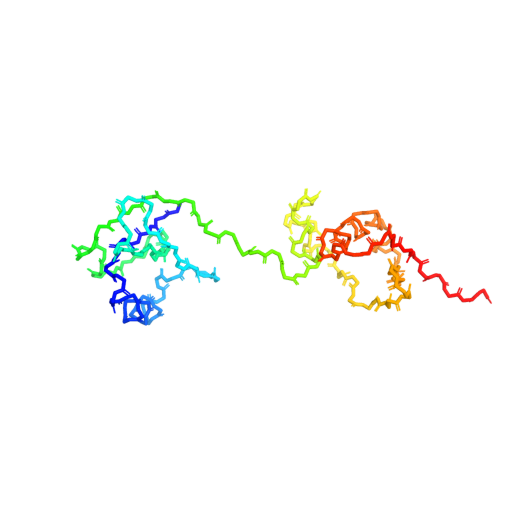 ? 7.738 -3.272 -11.874 1.00 97.12 115 ILE A O 1
ATOM 930 N N . GLY A 1 116 ? 9.322 -4.447 -12.961 1.00 97.12 116 GLY A N 1
ATOM 931 C CA . GLY A 1 116 ? 8.397 -5.203 -13.803 1.00 97.12 116 GLY A CA 1
ATOM 932 C C . GLY A 1 116 ? 7.412 -6.042 -12.987 1.00 97.12 116 GLY A C 1
ATOM 933 O O . GLY A 1 116 ? 6.203 -5.948 -13.201 1.00 97.12 116 GLY A O 1
ATOM 934 N N . GLN A 1 117 ? 7.900 -6.806 -12.007 1.00 97.19 117 GLN A N 1
ATOM 935 C CA . GLN A 1 117 ? 7.057 -7.626 -11.130 1.00 97.19 117 GLN A CA 1
ATOM 936 C C . GLN A 1 117 ? 6.072 -6.769 -10.323 1.00 97.19 117 GLN A C 1
ATOM 938 O O . GLN A 1 117 ? 4.876 -7.059 -10.297 1.00 97.19 117 GLN A O 1
ATOM 943 N N . ALA A 1 118 ? 6.539 -5.668 -9.735 1.00 96.31 118 ALA A N 1
ATOM 944 C CA . ALA A 1 118 ? 5.697 -4.746 -8.981 1.00 96.31 118 ALA A CA 1
ATOM 945 C C . ALA A 1 118 ? 4.599 -4.099 -9.850 1.00 96.31 118 ALA A C 1
ATOM 947 O O . ALA A 1 118 ? 3.460 -3.945 -9.402 1.00 96.31 118 ALA A O 1
ATOM 948 N N . MET A 1 119 ? 4.902 -3.752 -11.108 1.00 96.31 119 MET A N 1
ATOM 949 C CA . MET A 1 119 ? 3.907 -3.236 -12.057 1.00 96.31 119 MET A CA 1
ATOM 950 C C . MET A 1 119 ? 2.874 -4.295 -12.457 1.00 96.31 119 MET A C 1
ATOM 952 O O . MET A 1 119 ? 1.686 -3.982 -12.550 1.00 96.31 119 MET A O 1
ATOM 956 N N . LEU A 1 120 ? 3.287 -5.551 -12.644 1.00 96.31 120 LEU A N 1
ATOM 957 C CA . LEU A 1 120 ? 2.363 -6.659 -12.911 1.00 96.31 120 LEU A CA 1
ATOM 958 C C . LEU A 1 120 ? 1.433 -6.925 -11.719 1.00 96.31 120 LEU A C 1
ATOM 960 O O . LEU A 1 120 ? 0.242 -7.158 -11.919 1.00 96.31 120 LEU A O 1
ATOM 964 N N . MET A 1 121 ? 1.937 -6.821 -10.483 1.00 94.25 121 MET A N 1
ATOM 965 C CA . MET A 1 121 ? 1.107 -6.919 -9.275 1.00 94.25 121 MET A CA 1
ATOM 966 C C . MET A 1 121 ? 0.056 -5.804 -9.198 1.00 94.25 121 MET A C 1
ATOM 968 O O . MET A 1 121 ? -1.080 -6.067 -8.803 1.00 94.25 121 MET A O 1
ATOM 972 N N . GLN A 1 122 ? 0.410 -4.576 -9.595 1.00 93.25 122 GLN A N 1
ATOM 973 C CA . GLN A 1 122 ? -0.530 -3.452 -9.617 1.00 93.25 122 GLN A CA 1
ATOM 974 C C . GLN A 1 122 ? -1.601 -3.620 -10.710 1.00 93.25 122 GLN A C 1
ATOM 976 O O . GLN A 1 122 ? -2.767 -3.264 -10.516 1.00 93.25 122 GLN A O 1
ATOM 981 N N . HIS A 1 123 ? -1.215 -4.131 -11.879 1.00 92.25 123 HIS A N 1
ATOM 982 C CA . HIS A 1 123 ? -2.052 -4.146 -13.074 1.00 92.25 123 HIS A CA 1
ATOM 983 C C . HIS A 1 123 ? -2.427 -5.572 -13.482 1.00 92.25 123 HIS A C 1
ATOM 985 O O . HIS A 1 123 ? -1.869 -6.131 -14.419 1.00 92.25 123 HIS A O 1
ATOM 991 N N . ALA A 1 124 ? -3.464 -6.126 -12.846 1.00 89.06 124 ALA A N 1
ATOM 992 C CA . ALA A 1 124 ? -3.906 -7.517 -13.034 1.00 89.06 124 ALA A CA 1
ATOM 993 C C . ALA A 1 124 ? -4.250 -7.938 -14.483 1.00 89.06 124 ALA A C 1
ATOM 995 O O . ALA A 1 124 ? -4.395 -9.126 -14.757 1.00 89.06 124 ALA A O 1
ATOM 996 N N . ARG A 1 125 ? -4.438 -6.984 -15.407 1.00 93.38 125 ARG A N 1
ATOM 997 C CA . ARG A 1 125 ? -4.699 -7.254 -16.834 1.00 93.38 125 ARG A CA 1
ATOM 998 C C . ARG A 1 125 ? -3.454 -7.152 -17.717 1.00 93.38 125 ARG A C 1
ATOM 1000 O O . ARG A 1 125 ? -3.535 -7.539 -18.877 1.00 93.38 125 ARG A O 1
ATOM 1007 N N . THR A 1 126 ? -2.345 -6.631 -17.201 1.00 96.56 126 THR A N 1
ATOM 1008 C CA . THR A 1 126 ? -1.085 -6.519 -17.938 1.00 96.56 126 THR A CA 1
ATOM 1009 C C . THR A 1 126 ? -0.432 -7.894 -18.051 1.00 96.56 126 THR A C 1
ATOM 1011 O O . THR A 1 126 ? -0.326 -8.614 -17.061 1.00 96.56 126 THR A O 1
ATOM 1014 N N . ARG A 1 127 ? 0.027 -8.264 -19.250 1.00 96.75 127 ARG A N 1
ATOM 1015 C CA . ARG A 1 127 ? 0.692 -9.550 -19.514 1.00 96.75 127 ARG A CA 1
ATOM 1016 C C . ARG A 1 127 ? 2.209 -9.487 -19.439 1.00 96.75 127 ARG A C 1
ATOM 1018 O O . ARG A 1 127 ? 2.827 -10.490 -19.101 1.00 96.75 127 ARG A O 1
ATOM 1025 N N . ALA A 1 128 ? 2.808 -8.347 -19.774 1.00 97.25 128 ALA A N 1
ATOM 1026 C CA . ALA A 1 128 ? 4.251 -8.155 -19.683 1.00 97.25 128 ALA A CA 1
ATOM 1027 C C . ALA A 1 128 ? 4.629 -6.672 -19.559 1.00 97.25 128 ALA A C 1
ATOM 1029 O O . ALA A 1 128 ? 3.877 -5.778 -19.953 1.00 97.25 128 ALA A O 1
ATOM 1030 N N . VAL A 1 129 ? 5.825 -6.440 -19.019 1.00 98.00 129 VAL A N 1
ATOM 1031 C CA . VAL A 1 129 ? 6.461 -5.127 -18.883 1.00 98.00 129 VAL A CA 1
ATOM 1032 C C . VAL A 1 129 ? 7.785 -5.175 -19.642 1.00 98.00 129 VAL A C 1
ATOM 1034 O O . VAL A 1 129 ? 8.566 -6.103 -19.442 1.00 98.00 129 VAL A O 1
ATOM 1037 N N . PHE A 1 130 ? 8.044 -4.192 -20.501 1.00 97.00 130 PHE A N 1
ATOM 1038 C CA . PHE A 1 130 ? 9.279 -4.093 -21.280 1.00 97.00 130 PHE A CA 1
ATOM 1039 C C . PHE A 1 130 ? 9.991 -2.768 -21.023 1.00 97.00 130 PHE A C 1
ATOM 1041 O O . PHE A 1 130 ? 9.357 -1.722 -20.886 1.00 97.00 130 PHE A O 1
ATOM 1048 N N . GLU A 1 131 ? 11.322 -2.809 -21.014 1.00 95.75 131 GLU A N 1
ATOM 1049 C CA . GLU A 1 131 ? 12.142 -1.601 -21.036 1.00 95.75 131 GLU A CA 1
ATOM 1050 C C . GLU A 1 131 ? 12.111 -0.973 -22.441 1.00 95.75 131 GLU A C 1
ATOM 1052 O O . GLU A 1 131 ? 12.553 -1.588 -23.414 1.00 95.75 131 GLU A O 1
ATOM 1057 N N . ASP A 1 132 ? 11.636 0.267 -22.546 1.00 93.50 132 ASP A N 1
ATOM 1058 C CA . ASP A 1 132 ? 11.762 1.085 -23.750 1.00 93.50 132 ASP A CA 1
ATOM 1059 C C . ASP A 1 132 ? 13.141 1.754 -23.786 1.00 93.50 132 ASP A C 1
ATOM 1061 O O . ASP A 1 132 ? 13.426 2.698 -23.042 1.00 93.50 132 ASP A O 1
ATOM 1065 N N . ARG A 1 133 ? 13.999 1.267 -24.686 1.00 89.75 133 ARG A N 1
ATOM 1066 C CA . ARG A 1 133 ? 15.337 1.823 -24.939 1.00 89.75 133 ARG A CA 1
ATOM 1067 C C . ARG A 1 133 ? 15.351 2.921 -26.004 1.00 89.75 133 ARG A C 1
ATOM 1069 O O . ARG A 1 133 ? 16.421 3.417 -26.346 1.00 89.75 133 ARG A O 1
ATOM 1076 N N . GLY A 1 134 ? 14.188 3.329 -26.509 1.00 81.38 134 GLY A N 1
ATOM 1077 C CA . GLY A 1 134 ? 14.066 4.284 -27.600 1.00 81.38 134 GLY A CA 1
ATOM 1078 C C . GLY A 1 134 ? 14.561 3.721 -28.934 1.00 81.38 134 GLY A C 1
ATOM 1079 O O . GLY A 1 134 ? 14.674 2.511 -29.133 1.00 81.38 134 GLY A O 1
ATOM 1080 N N . ARG A 1 135 ? 14.832 4.626 -29.878 1.00 66.81 135 ARG A N 1
ATOM 1081 C CA . ARG A 1 135 ? 15.493 4.296 -31.145 1.00 66.81 135 ARG A CA 1
ATOM 1082 C C . ARG A 1 135 ? 16.983 4.610 -31.028 1.00 66.81 135 ARG A C 1
ATOM 1084 O O . ARG A 1 135 ? 17.331 5.623 -30.424 1.00 66.81 135 ARG A O 1
ATOM 1091 N N . TRP A 1 136 ? 17.800 3.723 -31.592 1.00 51.69 136 TRP A N 1
ATOM 1092 C CA . TRP A 1 136 ? 19.243 3.888 -31.772 1.00 51.69 136 TRP A CA 1
ATOM 1093 C C . TRP A 1 136 ? 19.573 5.133 -32.595 1.00 51.69 136 TRP A C 1
ATOM 1095 O O . TRP A 1 136 ? 18.800 5.418 -33.543 1.00 51.69 136 TRP A O 1
#

Radius of gyration: 20.71 Å; chains: 1; bounding box: 43×27×62 Å

pLDDT: mean 90.88, std 7.81, range [51.69, 98.0]

Foldseek 3Di:
DKWFKAFPVCVVVVVVVCVVLVFADPPWDKAADPVDNRIITTDGDPPRDDPSPVVTDIDDDDGPDPDDPALLSVLVVPDDPCVSVVDDEFDDWDDDPLEIEGEDDPVNVVCVVSSFVSRCVNRVSRDGYYYPPDDD

Secondary structure (DSSP, 8-state):
-EEEEEETTTHHHHHHHHHHTT-SPTT---EE-SS-TTEEEEE--TT---THHHHS-EEE----PPPP-SHHHHGGGTS-HHHHHHSPPP--EEEETTEEEE---HHHHTTHHHHHHHHHHH-TT--EEEE-----

Sequence (136 aa):
MRHLSVPRQETQQILSQLKAEFALPQGARVQPDPSDSKRTLIPVKEGAESELLSRYPVVHAEPLTPSPRTYRDHLSSFLSDREIASIEWPTRHEFVGDLILIKLDSKQREYGEIIGQAMLMQHARTRAVFEDRGRW